Protein AF-A0A960HL55-F1 (afdb_monomer_lite)

Secondary structure (DSSP, 8-state):
--------S-SSSSSSSSSSSS----SPPPHHHHHHHHHHTT--HHHHHHHHHHHHHHS-HHHHHHHHHHGGG-PPPP-TT-TTSHHHHHHHHHHHHHHHHHHHHHHHHT---

Sequence (113 aa):
MGSRPRLAVALLAAALLAVGAGACSTETPTNQELTEALVASGLSEEVASCTADAVLDTLSDDEVRLLVERGAGGAPRDDPGDDDDSADRLRRALDECRALRVEEQAATTTTVP

Radius of gyration: 22.46 Å; chains: 1; bounding box: 49×58×67 Å

Foldseek 3Di:
DDDDDDDDPDPPPPPPPPPDPDDPDLFQDDLVVQLVVVVVVPDDSQLSSLLSCLDPVLDDRVLSSQCVVVDPVRQGDDDPVDCRHSNNSSVVSNVVSVVVVVVVVVVVVPPDD

Structure (mmCIF, N/CA/C/O backbone):
data_AF-A0A960HL55-F1
#
_entry.id   AF-A0A960HL55-F1
#
loop_
_atom_site.group_PDB
_atom_site.id
_atom_site.type_symbol
_atom_site.label_atom_id
_atom_site.label_alt_id
_atom_site.label_comp_id
_atom_site.label_asym_id
_atom_site.label_entity_id
_atom_site.label_seq_id
_atom_site.pdbx_PDB_ins_code
_atom_site.Cartn_x
_atom_site.Cartn_y
_atom_site.Cartn_z
_atom_site.occupancy
_atom_site.B_iso_or_equiv
_atom_site.auth_seq_id
_atom_site.auth_comp_id
_atom_site.auth_asym_id
_atom_site.auth_atom_id
_atom_site.pdbx_PDB_model_num
ATOM 1 N N . MET A 1 1 ? -15.102 46.254 46.863 1.00 39.22 1 MET A N 1
ATOM 2 C CA . MET A 1 1 ? -15.645 45.057 46.181 1.00 39.22 1 MET A CA 1
ATOM 3 C C . MET A 1 1 ? -16.102 45.497 44.799 1.00 39.22 1 MET A C 1
ATOM 5 O O . MET A 1 1 ? -16.935 46.384 44.744 1.00 39.22 1 MET A O 1
ATOM 9 N N . GLY A 1 2 ? -15.408 45.180 43.703 1.00 41.47 2 GLY A N 1
ATOM 10 C CA . GLY A 1 2 ? -15.360 43.862 43.039 1.00 41.47 2 GLY A CA 1
ATOM 11 C C . GLY A 1 2 ? -16.424 43.878 41.922 1.00 41.47 2 GLY A C 1
ATOM 12 O O . GLY A 1 2 ? -17.546 44.259 42.204 1.00 41.47 2 GLY A O 1
ATOM 13 N N . SER A 1 3 ? -16.203 43.597 40.639 1.00 42.72 3 SER A N 1
ATOM 14 C CA . SER A 1 3 ? -15.098 42.985 39.897 1.00 42.72 3 SER A CA 1
ATOM 15 C C . SER A 1 3 ? -15.318 43.320 38.404 1.00 42.72 3 SER A C 1
ATOM 17 O O . SER A 1 3 ? -16.455 43.316 37.940 1.00 42.72 3 SER A O 1
ATOM 19 N N . ARG A 1 4 ? -14.258 43.601 37.634 1.00 63.81 4 ARG A N 1
ATOM 20 C CA . ARG A 1 4 ? -14.248 43.456 36.153 1.00 63.81 4 ARG A CA 1
ATOM 21 C C . ARG A 1 4 ? -14.156 41.951 35.829 1.00 63.81 4 ARG A C 1
ATOM 23 O O . ARG A 1 4 ? -13.534 41.277 36.652 1.00 63.81 4 ARG A O 1
ATOM 30 N N . PRO A 1 5 ? -14.711 41.403 34.718 1.00 49.91 5 PRO A N 1
ATOM 31 C CA . PRO A 1 5 ? -14.225 41.662 33.335 1.00 49.91 5 PRO A CA 1
ATOM 32 C C . PRO A 1 5 ? -15.337 41.601 32.240 1.00 49.91 5 PRO A C 1
ATOM 34 O O . PRO A 1 5 ? -16.247 40.792 32.307 1.00 49.91 5 PRO A O 1
ATOM 37 N N . ARG A 1 6 ? -15.454 42.487 31.236 1.00 57.72 6 ARG A N 1
ATOM 38 C CA . ARG A 1 6 ? -14.616 42.668 30.025 1.00 57.72 6 ARG A CA 1
ATOM 39 C C . ARG A 1 6 ? -13.793 41.441 29.630 1.00 57.72 6 ARG A C 1
ATOM 41 O O . ARG A 1 6 ? -12.632 41.418 30.003 1.00 57.72 6 ARG A O 1
ATOM 48 N N . LEU A 1 7 ? -14.378 40.481 28.907 1.00 47.56 7 LEU A N 1
ATOM 49 C CA . LEU A 1 7 ? -13.721 39.517 27.992 1.00 47.56 7 LEU A CA 1
ATOM 50 C C . LEU A 1 7 ? -14.690 38.353 27.714 1.00 47.56 7 LEU A C 1
ATOM 52 O O . LEU A 1 7 ? -14.520 37.238 28.184 1.00 47.56 7 LEU A O 1
ATOM 56 N N . ALA A 1 8 ? -15.751 38.627 26.968 1.00 48.00 8 ALA A N 1
ATOM 57 C CA . ALA A 1 8 ? -16.503 37.605 26.251 1.00 48.00 8 ALA A CA 1
ATOM 58 C C . ALA A 1 8 ? -16.436 38.029 24.784 1.00 48.00 8 ALA A C 1
ATOM 60 O O . ALA A 1 8 ? -16.509 39.226 24.523 1.00 48.00 8 ALA A O 1
ATOM 61 N N . VAL A 1 9 ? -16.280 37.087 23.853 1.00 47.56 9 VAL A N 1
ATOM 62 C CA . VAL A 1 9 ? -15.946 37.305 22.426 1.00 47.56 9 VAL A CA 1
ATOM 63 C C . VAL A 1 9 ? -14.433 37.379 22.141 1.00 47.56 9 VAL A C 1
ATOM 65 O O . VAL A 1 9 ? -13.932 38.360 21.612 1.00 47.56 9 VAL A O 1
ATOM 68 N N . ALA A 1 10 ? -13.683 36.324 22.484 1.00 45.25 10 ALA A N 1
ATOM 69 C CA . ALA A 1 10 ? -12.372 36.048 21.866 1.00 45.25 10 ALA A CA 1
ATOM 70 C C . ALA A 1 10 ? -11.925 34.574 22.010 1.00 45.25 10 ALA A C 1
ATOM 72 O O . ALA A 1 10 ? -10.736 34.299 22.095 1.00 45.25 10 ALA A O 1
ATOM 73 N N . LEU A 1 11 ? -12.856 33.613 22.085 1.00 44.94 11 LEU A N 1
ATOM 74 C CA . LEU A 1 11 ? -12.522 32.189 22.284 1.00 44.94 11 LEU A CA 1
ATOM 75 C C . LEU A 1 11 ? -13.084 31.246 21.207 1.00 44.94 11 LEU A C 1
ATOM 77 O O . LEU A 1 11 ? -12.983 30.037 21.356 1.00 44.94 11 LEU A O 1
ATOM 81 N N . LEU A 1 12 ? -13.624 31.772 20.100 1.00 43.34 12 LEU A N 1
ATOM 82 C CA . LEU A 1 12 ? -14.166 30.943 19.009 1.00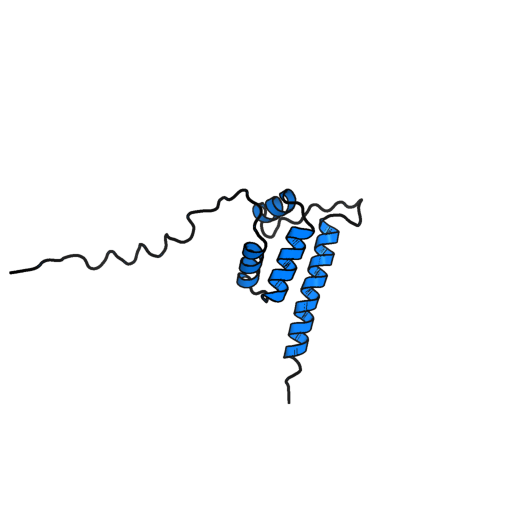 43.34 12 LEU A CA 1
ATOM 83 C C . LEU A 1 12 ? -13.262 30.825 17.768 1.00 43.34 12 LEU A C 1
ATOM 85 O O . LEU A 1 12 ? -13.687 30.261 16.768 1.00 43.34 12 LEU A O 1
ATOM 89 N N . ALA A 1 13 ? -12.026 31.334 17.815 1.00 45.06 13 ALA A N 1
ATOM 90 C CA . ALA A 1 13 ? -11.112 31.329 16.663 1.00 45.06 13 ALA A CA 1
ATOM 91 C C . ALA A 1 13 ? -9.857 30.451 16.846 1.00 45.06 13 ALA A C 1
ATOM 93 O O . ALA A 1 13 ? -9.048 30.356 15.931 1.00 45.06 13 ALA A O 1
ATOM 94 N N . ALA A 1 14 ? -9.686 29.793 17.999 1.00 43.78 14 ALA A N 1
ATOM 95 C CA . ALA A 1 14 ? -8.488 28.995 18.291 1.00 43.78 14 ALA A CA 1
ATOM 96 C C . ALA A 1 14 ? -8.662 27.477 18.079 1.00 43.78 14 ALA A C 1
ATOM 98 O O . ALA A 1 14 ? -7.685 26.744 18.157 1.00 43.78 14 ALA A O 1
ATOM 99 N N . ALA A 1 15 ? -9.875 26.990 17.789 1.00 46.56 15 ALA A N 1
ATOM 100 C CA . ALA A 1 15 ? -10.134 25.550 17.655 1.00 46.56 15 ALA A CA 1
ATOM 101 C C . ALA A 1 15 ? -9.966 24.998 16.224 1.00 46.56 15 ALA A C 1
ATOM 103 O O . ALA A 1 15 ? -9.961 23.787 16.042 1.00 46.56 15 ALA A O 1
ATOM 104 N N . LEU A 1 16 ? -9.802 25.856 15.210 1.00 46.81 16 LEU A N 1
ATOM 105 C CA . LEU A 1 16 ? -9.675 25.443 13.800 1.00 46.81 16 LEU A CA 1
ATOM 106 C C . LEU A 1 16 ? -8.232 25.470 13.264 1.00 46.81 16 LEU A C 1
ATOM 108 O O . LEU A 1 16 ? -8.015 25.219 12.086 1.00 46.81 16 LEU A O 1
ATOM 112 N N . LEU A 1 17 ? -7.241 25.755 14.114 1.00 46.44 17 LEU A N 1
ATOM 113 C CA . LEU A 1 17 ? -5.822 25.846 13.727 1.00 46.44 17 LEU A CA 1
ATOM 114 C C . LEU A 1 17 ? -4.951 24.714 14.301 1.00 46.44 17 LEU A C 1
ATOM 116 O O . LEU A 1 17 ? -3.733 24.755 14.167 1.00 46.44 17 LEU A O 1
ATOM 120 N N . ALA A 1 18 ? -5.561 23.701 14.922 1.00 46.50 18 ALA A N 1
ATOM 121 C CA . ALA A 1 18 ? -4.859 22.558 15.515 1.00 46.50 18 ALA A CA 1
ATOM 122 C C . ALA A 1 18 ? -4.995 21.254 14.702 1.00 46.50 18 ALA A C 1
ATOM 124 O O . ALA A 1 18 ? -4.738 20.178 15.231 1.00 46.50 18 ALA A O 1
ATOM 125 N N . VAL A 1 19 ? -5.386 21.331 13.426 1.00 54.31 19 VAL A N 1
ATOM 126 C CA . VAL A 1 19 ? -5.289 20.208 12.480 1.00 54.31 19 VAL A CA 1
ATOM 127 C C . VAL A 1 19 ? -4.335 20.644 11.374 1.00 54.31 19 VAL A C 1
ATOM 129 O O . VAL A 1 19 ? -4.685 21.495 10.563 1.00 54.31 19 VAL A O 1
ATOM 132 N N . GLY A 1 20 ? -3.108 20.120 11.378 1.00 49.91 20 GLY A N 1
ATOM 133 C CA . GLY A 1 20 ? -2.168 20.289 10.262 1.00 49.91 20 GLY A CA 1
ATOM 134 C C . GLY A 1 20 ? -0.777 20.831 10.598 1.00 49.91 20 GLY A C 1
ATOM 135 O O . GLY A 1 20 ? -0.019 21.133 9.682 1.00 49.91 20 GLY A O 1
ATOM 136 N N . ALA A 1 21 ? -0.402 20.953 11.874 1.00 51.16 21 ALA A N 1
ATOM 137 C CA . ALA A 1 21 ? 0.996 21.172 12.240 1.00 51.16 21 ALA A CA 1
ATOM 138 C C . ALA A 1 21 ? 1.683 19.822 12.491 1.00 51.16 21 ALA A C 1
ATOM 140 O O . ALA A 1 21 ? 1.671 19.323 13.611 1.00 51.16 21 ALA A O 1
ATOM 141 N N . GLY A 1 22 ? 2.292 19.265 11.441 1.00 48.09 22 GLY A N 1
ATOM 142 C CA . GLY A 1 22 ? 3.317 18.226 11.566 1.00 48.09 22 GLY A CA 1
ATOM 143 C C . GL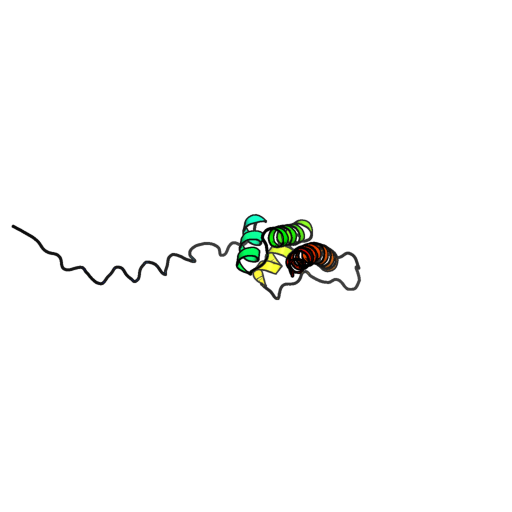Y A 1 22 ? 3.055 16.973 10.742 1.00 48.09 22 GLY A C 1
ATOM 144 O O . GLY A 1 22 ? 2.504 16.023 11.273 1.00 48.09 22 GLY A O 1
ATOM 145 N N . ALA A 1 23 ? 3.468 16.998 9.471 1.00 46.00 23 ALA A N 1
ATOM 146 C CA . ALA A 1 23 ? 4.102 15.883 8.754 1.00 46.00 23 ALA A CA 1
ATOM 147 C C . ALA A 1 23 ? 4.211 16.235 7.258 1.00 46.00 23 ALA A C 1
ATOM 149 O O . ALA A 1 23 ? 3.480 15.718 6.422 1.00 46.00 23 ALA A O 1
ATOM 150 N N . CYS A 1 24 ? 5.173 17.086 6.889 1.00 50.00 24 CYS A N 1
ATOM 151 C CA . CYS A 1 24 ? 5.791 16.968 5.559 1.00 50.00 24 CYS A CA 1
ATOM 152 C C . CYS A 1 24 ? 6.774 15.780 5.585 1.00 50.00 24 CYS A C 1
ATOM 154 O O . CYS A 1 24 ? 7.946 15.946 5.247 1.00 50.00 24 CYS A O 1
ATOM 156 N N . SER A 1 25 ? 6.349 14.636 6.129 1.00 50.75 25 SER A N 1
ATOM 157 C CA . SER A 1 25 ? 7.248 13.540 6.462 1.00 50.75 25 SER A CA 1
ATOM 158 C C . SER A 1 25 ? 7.598 12.789 5.189 1.00 50.75 25 SER A C 1
ATOM 160 O O . SER A 1 25 ? 6.768 12.131 4.577 1.00 50.75 25 SER A O 1
ATOM 162 N N . THR A 1 26 ? 8.865 12.906 4.815 1.00 56.03 26 THR A N 1
ATOM 163 C CA . THR A 1 26 ? 9.611 12.099 3.841 1.00 56.03 26 THR A CA 1
ATOM 164 C C . THR A 1 26 ? 9.728 10.617 4.232 1.00 56.03 26 THR A C 1
ATOM 166 O O . THR A 1 26 ? 10.604 9.922 3.724 1.00 56.03 26 THR A O 1
ATOM 169 N N . GLU A 1 27 ? 8.903 10.140 5.162 1.00 70.12 27 GLU A N 1
ATOM 170 C CA . GLU A 1 27 ? 8.934 8.779 5.691 1.00 70.12 27 GLU A CA 1
ATOM 171 C C . GLU A 1 27 ? 7.777 7.974 5.105 1.00 70.12 27 GLU A C 1
ATOM 173 O O . GLU A 1 27 ? 6.657 8.473 4.973 1.00 70.12 27 GLU A O 1
ATOM 178 N N . THR A 1 28 ? 8.077 6.733 4.724 1.00 77.75 28 THR A N 1
ATOM 179 C CA . THR A 1 28 ? 7.086 5.760 4.269 1.00 77.75 28 THR A CA 1
ATOM 180 C C . THR A 1 28 ? 6.016 5.589 5.353 1.00 77.75 28 THR A C 1
ATOM 182 O O . THR A 1 28 ? 6.379 5.340 6.506 1.00 77.75 28 THR A O 1
ATOM 185 N N . PRO A 1 29 ? 4.718 5.729 5.029 1.00 83.00 29 PRO A N 1
ATOM 186 C CA . PRO A 1 29 ? 3.651 5.564 6.006 1.00 83.00 29 PRO A CA 1
ATOM 187 C C . PRO A 1 29 ? 3.627 4.135 6.545 1.00 83.00 29 PRO A C 1
ATOM 189 O O . PRO A 1 29 ? 3.877 3.167 5.824 1.00 83.00 29 PRO A O 1
ATOM 192 N N . THR A 1 30 ? 3.292 4.001 7.820 1.00 89.44 30 THR A N 1
ATOM 193 C CA . THR A 1 30 ? 3.086 2.703 8.458 1.00 89.44 30 THR A CA 1
ATOM 194 C C . THR A 1 30 ? 1.783 2.057 7.987 1.00 89.44 30 THR A C 1
ATOM 196 O O . THR A 1 30 ? 0.858 2.719 7.508 1.00 89.44 30 THR A O 1
ATOM 199 N N . ASN A 1 31 ? 1.678 0.741 8.177 1.00 90.25 31 ASN A N 1
ATOM 200 C CA . ASN A 1 31 ? 0.467 -0.014 7.855 1.00 90.25 31 ASN A CA 1
ATOM 201 C C . ASN A 1 31 ? -0.781 0.548 8.558 1.00 90.25 31 ASN A C 1
ATOM 203 O O . ASN A 1 31 ? -1.844 0.667 7.950 1.00 90.25 31 ASN A O 1
ATOM 207 N N . GLN A 1 32 ? -0.631 0.957 9.820 1.00 91.25 32 GLN A N 1
ATOM 208 C CA . GLN A 1 32 ? -1.717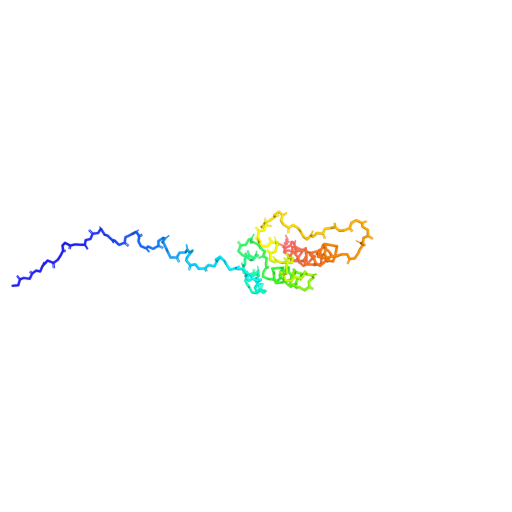 1.533 10.605 1.00 91.25 32 GLN A CA 1
ATOM 209 C C . GLN A 1 32 ? -2.203 2.861 10.012 1.00 91.25 32 GLN A C 1
ATOM 211 O O . GLN A 1 32 ? -3.405 3.046 9.839 1.00 91.25 32 GLN A O 1
ATOM 216 N N . GLU A 1 33 ? -1.288 3.752 9.627 1.00 89.94 33 GLU A N 1
ATOM 217 C CA . GLU A 1 33 ? -1.635 5.044 9.019 1.00 89.94 33 GLU A CA 1
ATOM 218 C C . GLU A 1 33 ? -2.352 4.872 7.673 1.00 89.94 33 GLU A C 1
ATOM 220 O O . GLU A 1 33 ? -3.335 5.565 7.395 1.00 89.94 33 GLU A O 1
ATOM 225 N N . LEU A 1 34 ? -1.901 3.920 6.848 1.00 88.75 34 LEU A N 1
ATOM 226 C CA . LEU A 1 34 ? -2.572 3.584 5.590 1.00 88.75 34 LEU A CA 1
ATOM 227 C C . LEU A 1 34 ? -3.962 2.994 5.836 1.00 88.75 34 LEU A C 1
ATOM 229 O O . LEU A 1 34 ? -4.927 3.420 5.200 1.00 88.75 34 LEU A O 1
ATOM 233 N N . THR A 1 35 ? -4.085 2.062 6.782 1.00 92.94 35 THR A N 1
ATOM 234 C CA . THR A 1 35 ? -5.365 1.439 7.142 1.00 92.94 35 THR A CA 1
ATOM 235 C C . THR A 1 35 ? -6.369 2.487 7.613 1.00 92.94 35 THR A C 1
ATOM 237 O O . THR A 1 35 ? -7.490 2.537 7.110 1.00 92.94 35 THR A O 1
ATOM 240 N N . GLU A 1 36 ? -5.968 3.389 8.510 1.00 91.62 36 GLU A N 1
ATOM 241 C CA . GLU A 1 36 ? -6.827 4.471 8.999 1.00 91.62 36 GLU A CA 1
ATOM 242 C C . GLU A 1 36 ? -7.271 5.415 7.872 1.00 91.62 36 GLU A C 1
ATOM 244 O O . GLU A 1 36 ? -8.450 5.769 7.792 1.00 91.62 36 GLU A O 1
ATOM 249 N N . ALA A 1 37 ? -6.368 5.781 6.956 1.00 89.88 37 ALA A N 1
ATOM 250 C CA . ALA A 1 37 ? -6.701 6.618 5.803 1.00 89.88 37 ALA A CA 1
ATOM 251 C C . ALA A 1 37 ? -7.690 5.931 4.841 1.00 89.88 37 ALA A C 1
ATOM 253 O O . ALA A 1 37 ? -8.599 6.570 4.297 1.00 89.88 37 ALA A O 1
ATOM 254 N N . LEU A 1 38 ? -7.547 4.620 4.647 1.00 90.12 38 LEU A N 1
ATOM 255 C CA . LEU A 1 38 ? -8.422 3.802 3.807 1.00 90.12 38 LEU A CA 1
ATOM 256 C C . LEU A 1 38 ? -9.807 3.610 4.445 1.00 90.12 38 LEU A C 1
ATOM 258 O O . LEU A 1 38 ? -10.822 3.754 3.756 1.00 90.12 38 LEU A O 1
ATOM 262 N N . VAL A 1 39 ? -9.871 3.388 5.761 1.00 93.38 39 VAL A N 1
ATOM 263 C CA . VAL A 1 39 ? -11.132 3.366 6.523 1.00 93.38 39 VAL A CA 1
ATOM 264 C C . VAL A 1 39 ? -11.818 4.729 6.469 1.00 93.38 39 VAL A C 1
ATOM 266 O O . VAL A 1 39 ? -13.012 4.808 6.179 1.00 93.38 39 VAL A O 1
ATOM 269 N N . ALA A 1 40 ? -11.070 5.821 6.654 1.00 91.69 40 ALA A N 1
ATOM 270 C CA . ALA A 1 40 ? -11.592 7.181 6.517 1.00 91.69 40 ALA A CA 1
ATOM 271 C C . ALA A 1 40 ? -12.133 7.468 5.102 1.00 91.69 40 ALA A C 1
ATOM 273 O O . ALA A 1 40 ? -13.040 8.285 4.938 1.00 91.69 40 ALA A O 1
ATOM 274 N N . SER A 1 41 ? -11.625 6.758 4.091 1.00 86.75 41 SER A N 1
ATOM 275 C CA . SER A 1 41 ? -12.097 6.812 2.702 1.00 86.75 41 SER A CA 1
ATOM 276 C C . SER A 1 41 ? -13.326 5.926 2.429 1.00 86.75 41 SER A C 1
ATOM 278 O O . SER A 1 41 ? -13.853 5.936 1.316 1.00 86.75 41 SER A O 1
ATOM 280 N N . GLY A 1 42 ? -13.817 5.185 3.429 1.00 89.81 42 GLY A N 1
ATOM 281 C CA . GLY A 1 42 ? -15.037 4.374 3.352 1.00 89.81 42 GLY A CA 1
ATOM 282 C C . GLY A 1 42 ? -14.819 2.886 3.054 1.00 89.81 42 GLY A C 1
ATOM 283 O O . GLY A 1 42 ? -15.775 2.186 2.692 1.00 89.81 42 GLY A O 1
ATOM 284 N N . LEU A 1 43 ? -13.589 2.381 3.181 1.00 88.69 43 LEU A N 1
ATOM 285 C CA . LEU A 1 43 ? -13.333 0.939 3.180 1.00 88.69 43 LEU A CA 1
ATOM 286 C C . LEU A 1 43 ? -13.658 0.328 4.552 1.00 88.69 43 LEU A C 1
ATOM 288 O O . LEU A 1 43 ? -13.578 0.998 5.579 1.00 88.69 43 LEU A O 1
ATOM 292 N N . SER A 1 44 ? -14.068 -0.943 4.557 1.00 91.62 44 SER A N 1
ATOM 293 C CA . SER A 1 44 ? -14.168 -1.736 5.788 1.00 91.62 44 SER A CA 1
ATOM 294 C C . SER A 1 44 ? -12.767 -1.936 6.364 1.00 91.62 44 SER A C 1
ATOM 296 O O . SER A 1 44 ? -11.800 -1.976 5.607 1.00 91.62 44 SER A O 1
ATOM 298 N N . GLU A 1 45 ? -12.648 -2.057 7.688 1.00 91.44 45 GLU A N 1
ATOM 299 C CA . GLU A 1 45 ? -11.355 -2.212 8.375 1.00 91.44 45 GLU A CA 1
ATOM 300 C C . GLU A 1 45 ? -10.563 -3.418 7.849 1.00 91.44 45 GLU A C 1
ATOM 302 O O . GLU A 1 45 ? -9.370 -3.307 7.586 1.00 91.44 45 GLU A O 1
ATOM 307 N N . GLU A 1 46 ? -11.250 -4.527 7.574 1.00 91.38 46 GLU A N 1
ATOM 308 C CA . GLU A 1 46 ? -10.660 -5.743 7.007 1.00 91.38 46 GLU A CA 1
ATOM 309 C C . GLU A 1 46 ? -10.054 -5.507 5.614 1.00 91.38 46 GLU A C 1
ATOM 311 O O . GLU A 1 46 ? -8.912 -5.873 5.335 1.00 91.38 46 GLU A O 1
ATOM 316 N N . VAL A 1 47 ? -10.782 -4.806 4.746 1.00 92.06 47 VAL A N 1
ATOM 317 C CA . VAL A 1 47 ? -10.332 -4.513 3.379 1.00 92.06 47 VAL A CA 1
ATOM 318 C C . VAL A 1 47 ? -9.261 -3.427 3.378 1.00 92.06 47 VAL A C 1
ATOM 320 O O . VAL A 1 47 ? -8.333 -3.479 2.572 1.00 92.06 47 VAL A O 1
ATOM 323 N N . ALA A 1 48 ? -9.371 -2.453 4.279 1.00 92.44 48 ALA A N 1
ATOM 324 C CA . ALA A 1 48 ? -8.382 -1.405 4.472 1.00 92.44 48 ALA A CA 1
ATOM 325 C C . ALA A 1 48 ? -7.040 -1.980 4.941 1.00 92.44 48 ALA A C 1
ATOM 327 O O . ALA A 1 48 ? -6.022 -1.651 4.338 1.00 92.44 48 ALA A O 1
ATOM 328 N N . SER A 1 49 ? -7.050 -2.882 5.929 1.00 93.88 49 SER A N 1
ATOM 329 C CA . SER A 1 49 ? -5.847 -3.579 6.402 1.00 93.88 49 SER A CA 1
ATOM 330 C C . SER A 1 49 ? -5.220 -4.408 5.287 1.00 93.88 49 SER A C 1
ATOM 332 O O . SER A 1 49 ? -4.046 -4.225 4.991 1.00 93.88 49 SER A O 1
ATOM 334 N N . CYS A 1 50 ? -6.015 -5.230 4.587 1.00 94.56 50 CYS A N 1
ATOM 335 C CA . CYS A 1 50 ? -5.518 -6.021 3.457 1.00 94.56 50 CYS A CA 1
ATOM 336 C C . CYS A 1 50 ? -4.871 -5.135 2.381 1.00 94.56 50 CYS A C 1
ATOM 338 O O . CYS A 1 50 ? -3.793 -5.430 1.875 1.00 94.56 50 CYS A O 1
ATOM 340 N N . THR A 1 51 ? -5.513 -4.012 2.047 1.00 92.62 51 THR A N 1
ATOM 341 C CA . THR A 1 51 ? -5.000 -3.063 1.048 1.00 92.62 51 THR A CA 1
ATOM 342 C C . THR A 1 51 ? -3.697 -2.407 1.522 1.00 92.62 51 THR A C 1
ATOM 344 O O . THR A 1 51 ? -2.783 -2.233 0.719 1.00 92.62 51 THR A O 1
ATOM 347 N N . ALA A 1 52 ? -3.593 -2.044 2.803 1.00 92.75 52 ALA A N 1
ATOM 348 C CA . ALA A 1 52 ? -2.378 -1.473 3.379 1.00 92.75 52 ALA A CA 1
ATOM 349 C C . ALA A 1 52 ? -1.217 -2.483 3.390 1.00 92.75 52 ALA A C 1
ATOM 351 O O . ALA A 1 52 ? -0.103 -2.121 3.009 1.00 92.75 52 ALA A O 1
ATOM 352 N N . ASP A 1 53 ? -1.485 -3.742 3.747 1.00 93.38 53 ASP A N 1
ATOM 353 C CA . ASP A 1 53 ? -0.511 -4.840 3.691 1.00 93.38 53 ASP A CA 1
ATOM 354 C C . ASP A 1 53 ? -0.037 -5.069 2.251 1.00 93.38 53 ASP A C 1
ATOM 356 O O . ASP A 1 53 ? 1.158 -5.031 1.976 1.00 93.38 53 ASP A O 1
ATOM 360 N N . ALA A 1 54 ? -0.968 -5.180 1.297 1.00 92.75 54 ALA A N 1
ATOM 361 C CA . ALA A 1 54 ? -0.657 -5.368 -0.119 1.00 92.75 54 ALA A CA 1
ATOM 362 C C . ALA A 1 54 ? 0.276 -4.280 -0.676 1.00 92.75 54 ALA A C 1
ATOM 364 O O . ALA A 1 54 ? 1.185 -4.582 -1.453 1.00 92.75 54 ALA A O 1
ATOM 365 N N . VAL A 1 55 ? 0.067 -3.020 -0.283 1.00 91.06 55 VAL A N 1
ATOM 366 C CA . VAL A 1 55 ? 0.917 -1.894 -0.695 1.00 91.06 55 VAL A CA 1
ATOM 367 C C . VAL A 1 55 ? 2.319 -2.016 -0.103 1.00 91.06 55 VAL A C 1
ATOM 369 O O . VAL A 1 55 ? 3.290 -1.892 -0.846 1.00 91.06 55 VAL A O 1
ATOM 372 N N . LEU A 1 56 ? 2.436 -2.260 1.202 1.00 91.25 56 LEU A N 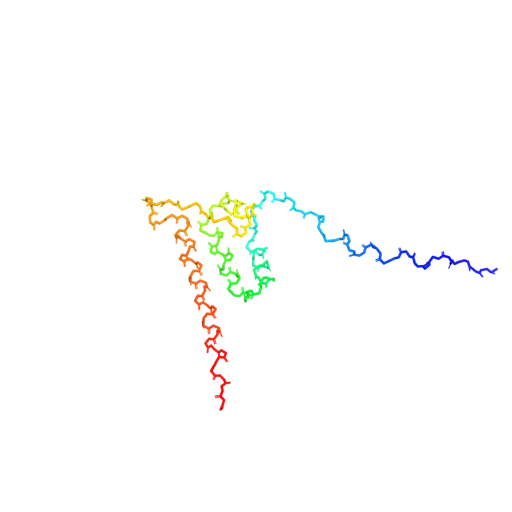1
ATOM 373 C CA . LEU A 1 56 ? 3.726 -2.263 1.899 1.00 91.25 56 LEU A CA 1
ATOM 374 C C . LEU A 1 56 ? 4.556 -3.528 1.645 1.00 91.25 56 LEU A C 1
ATOM 376 O O . LEU A 1 56 ? 5.780 -3.450 1.650 1.00 91.25 56 LEU A O 1
ATOM 380 N N . ASP A 1 57 ? 3.916 -4.667 1.382 1.00 92.19 57 ASP A N 1
ATOM 381 C CA . ASP A 1 57 ? 4.608 -5.931 1.101 1.00 92.19 57 ASP A CA 1
ATOM 382 C C . ASP A 1 57 ? 5.077 -6.035 -0.357 1.00 92.19 57 ASP A C 1
ATOM 384 O O . ASP A 1 57 ? 6.050 -6.730 -0.661 1.00 92.19 57 ASP A O 1
ATOM 388 N N . THR A 1 58 ? 4.383 -5.361 -1.279 1.00 90.25 58 THR A N 1
ATOM 389 C CA . THR A 1 58 ? 4.655 -5.490 -2.719 1.00 90.25 58 THR A CA 1
ATOM 390 C C . THR A 1 58 ? 5.594 -4.417 -3.256 1.00 90.25 58 THR A C 1
ATOM 392 O O . THR A 1 58 ? 6.350 -4.670 -4.205 1.00 90.25 58 THR A O 1
ATOM 395 N N . LEU A 1 59 ? 5.509 -3.213 -2.692 1.00 89.44 59 LEU A N 1
ATOM 396 C CA . LEU A 1 59 ? 6.260 -2.050 -3.136 1.00 89.44 59 LEU A CA 1
ATOM 397 C C . LEU A 1 59 ? 7.483 -1.831 -2.255 1.00 89.44 59 LEU A C 1
ATOM 399 O O . LEU A 1 59 ? 7.452 -2.037 -1.046 1.00 89.44 59 LEU A O 1
ATOM 403 N N . SER A 1 60 ? 8.561 -1.345 -2.859 1.00 88.56 60 SER A N 1
ATOM 404 C CA . SER A 1 60 ? 9.686 -0.813 -2.093 1.00 88.56 60 SER A CA 1
ATOM 405 C C . SER A 1 60 ? 9.310 0.494 -1.385 1.00 88.56 60 SER A C 1
ATOM 407 O O . SER A 1 60 ? 8.435 1.229 -1.842 1.00 88.56 60 SER A O 1
ATOM 409 N N . ASP A 1 61 ? 10.032 0.845 -0.318 1.00 86.88 61 ASP A N 1
ATOM 410 C CA . ASP A 1 61 ? 9.841 2.111 0.406 1.00 86.88 61 ASP A CA 1
ATOM 411 C C . ASP A 1 61 ? 9.855 3.339 -0.519 1.00 86.88 61 ASP A C 1
ATOM 413 O O . ASP A 1 61 ? 9.062 4.265 -0.353 1.00 86.88 61 ASP A O 1
ATOM 417 N N . ASP A 1 62 ? 10.723 3.339 -1.535 1.00 85.50 62 ASP A N 1
ATOM 418 C CA . ASP A 1 62 ? 10.781 4.410 -2.529 1.00 85.50 62 ASP A CA 1
ATOM 419 C C . ASP A 1 62 ? 9.527 4.466 -3.404 1.00 85.50 62 ASP A C 1
ATOM 421 O O . ASP A 1 62 ? 9.049 5.552 -3.728 1.00 85.50 62 ASP A O 1
ATOM 425 N N . GLU A 1 63 ? 8.968 3.320 -3.783 1.00 86.94 63 GLU A N 1
ATOM 426 C CA . GLU A 1 63 ? 7.723 3.257 -4.547 1.00 86.94 63 GLU A CA 1
ATOM 427 C C . GLU A 1 63 ? 6.522 3.684 -3.706 1.00 86.94 63 GLU A C 1
ATOM 429 O O . GLU A 1 63 ? 5.685 4.439 -4.202 1.00 86.94 63 GLU A O 1
ATOM 434 N N . VAL A 1 64 ? 6.461 3.287 -2.432 1.00 87.56 64 VAL A N 1
ATOM 435 C CA . VAL A 1 64 ? 5.419 3.746 -1.503 1.00 87.56 64 VAL A CA 1
ATOM 436 C C . VAL A 1 64 ? 5.538 5.253 -1.278 1.00 87.56 64 VAL A C 1
ATOM 438 O O . VAL A 1 64 ? 4.544 5.972 -1.369 1.00 87.56 64 VAL A O 1
ATOM 441 N N . ARG A 1 65 ? 6.750 5.774 -1.065 1.00 84.44 65 ARG A N 1
ATOM 442 C CA . ARG A 1 65 ? 6.987 7.219 -0.954 1.00 84.44 65 ARG A CA 1
ATOM 443 C C . ARG A 1 65 ? 6.531 7.949 -2.213 1.00 84.44 65 ARG A C 1
ATOM 445 O O . ARG A 1 65 ? 5.835 8.955 -2.122 1.00 84.44 65 ARG A O 1
ATOM 452 N N . LEU A 1 66 ? 6.876 7.436 -3.391 1.00 82.38 66 LEU A N 1
ATOM 453 C CA . LEU A 1 66 ? 6.453 8.010 -4.666 1.00 82.38 66 LEU A CA 1
ATOM 454 C C . LEU A 1 66 ? 4.931 7.952 -4.871 1.00 82.38 66 LEU A C 1
ATOM 456 O O . LEU A 1 66 ? 4.372 8.886 -5.450 1.00 82.38 66 LEU A O 1
ATOM 460 N N . LEU A 1 67 ? 4.266 6.893 -4.408 1.00 83.25 67 LEU A N 1
ATOM 461 C CA . LEU A 1 67 ? 2.807 6.758 -4.404 1.00 83.25 67 LEU A CA 1
ATOM 462 C C . LEU A 1 67 ? 2.170 7.824 -3.501 1.00 83.25 67 LEU A C 1
ATOM 464 O O . LEU A 1 67 ? 1.243 8.511 -3.924 1.00 83.25 67 LEU A O 1
ATOM 468 N N . VAL A 1 68 ? 2.710 8.033 -2.298 1.00 81.38 68 VAL A N 1
ATOM 469 C CA . VAL A 1 68 ? 2.244 9.065 -1.356 1.00 81.38 68 VAL A CA 1
ATOM 470 C C . VAL A 1 68 ? 2.488 10.475 -1.904 1.00 81.38 68 VAL A C 1
ATOM 472 O O . VAL A 1 68 ? 1.580 11.303 -1.892 1.00 81.38 68 VAL A O 1
ATOM 475 N N . GLU A 1 69 ? 3.676 10.746 -2.450 1.00 80.62 69 GLU A N 1
ATOM 476 C CA . GLU A 1 69 ? 4.046 12.047 -3.027 1.00 80.62 69 GLU A CA 1
ATOM 477 C C . GLU A 1 69 ? 3.184 12.420 -4.240 1.00 80.62 69 GLU A C 1
ATOM 479 O O . GLU A 1 69 ? 2.844 13.588 -4.439 1.00 80.62 69 GLU A O 1
ATOM 484 N N . ARG A 1 70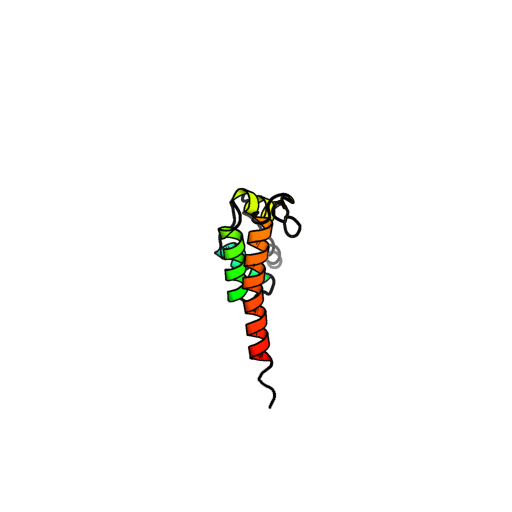 ? 2.827 11.437 -5.073 1.00 79.12 70 ARG A N 1
ATOM 485 C CA . ARG A 1 70 ? 1.991 11.644 -6.266 1.00 79.12 70 ARG A CA 1
ATOM 486 C C . ARG A 1 70 ? 0.494 11.509 -5.979 1.00 79.12 70 ARG A C 1
ATOM 488 O O . ARG A 1 70 ? -0.321 11.852 -6.840 1.00 79.12 70 ARG A O 1
ATOM 495 N N . GLY A 1 71 ? 0.128 11.036 -4.790 1.00 72.50 71 GLY A N 1
ATOM 496 C CA . GLY A 1 71 ? -1.246 10.785 -4.377 1.00 72.50 71 GLY A CA 1
ATOM 497 C C . GLY A 1 71 ? -1.961 9.776 -5.279 1.00 72.50 71 GLY A C 1
ATOM 498 O O . GLY A 1 71 ? -1.351 8.894 -5.878 1.00 72.50 71 GLY A O 1
ATOM 499 N N . ALA A 1 72 ? -3.277 9.938 -5.433 1.00 60.69 72 ALA A N 1
ATOM 500 C CA . ALA A 1 72 ? -4.147 9.006 -6.164 1.00 60.69 72 ALA A CA 1
ATOM 501 C C . ALA A 1 72 ? -3.794 8.781 -7.657 1.00 60.69 72 ALA A C 1
ATOM 503 O O . ALA A 1 72 ? -4.393 7.920 -8.296 1.00 60.69 72 ALA A O 1
ATOM 504 N N . GLY A 1 73 ? -2.851 9.542 -8.230 1.00 65.62 73 GLY A N 1
ATOM 505 C CA . GLY A 1 73 ? -2.335 9.343 -9.592 1.00 65.62 73 GLY A CA 1
ATOM 506 C C . GLY A 1 73 ? -0.984 8.619 -9.670 1.00 65.62 73 GLY A C 1
ATOM 507 O O . GLY A 1 73 ? -0.476 8.396 -10.767 1.00 65.62 73 GLY A O 1
ATOM 508 N N . GLY A 1 74 ? -0.373 8.287 -8.533 1.00 67.88 74 GLY A N 1
ATOM 509 C CA . GLY A 1 74 ? 0.980 7.752 -8.433 1.00 67.88 74 GLY A CA 1
ATOM 510 C C . GLY A 1 74 ? 1.081 6.238 -8.506 1.00 67.88 74 GLY A C 1
ATOM 511 O O . GLY A 1 74 ? 1.590 5.655 -7.564 1.00 67.88 74 GLY A O 1
ATOM 512 N N . ALA A 1 75 ? 0.628 5.584 -9.574 1.00 76.12 75 ALA A N 1
ATOM 513 C CA . ALA A 1 75 ? 0.817 4.133 -9.685 1.00 76.12 75 ALA A CA 1
ATOM 514 C C . ALA A 1 75 ? 2.318 3.745 -9.661 1.00 76.12 75 ALA A C 1
ATOM 516 O O . ALA A 1 75 ? 3.154 4.534 -10.132 1.00 76.12 75 ALA A O 1
ATOM 517 N N . PRO A 1 76 ? 2.667 2.544 -9.154 1.00 80.38 76 PRO A N 1
ATOM 518 C CA . PRO A 1 76 ? 3.994 1.969 -9.348 1.00 80.38 76 PRO A CA 1
ATOM 519 C C . PRO A 1 76 ? 4.363 1.949 -10.830 1.00 80.38 76 PRO A C 1
ATOM 521 O O . PRO A 1 76 ? 3.495 1.969 -11.711 1.00 80.38 76 PRO A O 1
ATOM 524 N N . ARG A 1 77 ? 5.664 1.953 -11.111 1.00 82.81 77 ARG A N 1
ATOM 525 C CA . ARG A 1 77 ? 6.136 1.916 -12.491 1.00 82.81 77 ARG A CA 1
ATOM 526 C C . ARG A 1 77 ? 5.797 0.556 -13.097 1.00 82.81 77 ARG A C 1
ATOM 528 O O . ARG A 1 77 ? 6.198 -0.452 -12.545 1.00 82.81 77 ARG A O 1
ATOM 535 N N . ASP A 1 78 ? 5.132 0.604 -14.242 1.00 83.88 78 ASP A N 1
ATOM 536 C CA . ASP A 1 78 ? 4.785 -0.547 -15.071 1.00 83.88 78 ASP A CA 1
ATOM 537 C C . ASP A 1 78 ? 5.906 -0.790 -16.102 1.00 83.88 78 ASP A C 1
ATOM 539 O O . ASP A 1 78 ? 6.246 0.128 -16.867 1.00 83.88 78 ASP A O 1
ATOM 543 N N . ASP A 1 79 ? 6.520 -1.971 -16.106 1.00 83.81 79 ASP A N 1
ATOM 544 C CA . ASP A 1 79 ? 7.497 -2.413 -17.103 1.00 83.81 79 ASP A CA 1
ATOM 545 C C . ASP A 1 79 ? 6.838 -3.376 -18.109 1.00 83.81 79 ASP A C 1
ATOM 547 O O . ASP A 1 79 ? 6.598 -4.535 -17.796 1.00 83.81 79 ASP A O 1
ATOM 551 N N . PRO A 1 80 ? 6.589 -2.961 -19.366 1.00 80.56 80 PRO A N 1
ATOM 552 C CA . PRO A 1 80 ? 5.911 -3.808 -20.350 1.00 80.56 80 PRO A CA 1
ATOM 553 C C . PRO A 1 80 ? 6.734 -5.029 -20.807 1.00 80.56 80 PRO A C 1
ATOM 555 O O . PRO A 1 80 ? 6.248 -5.811 -21.627 1.00 80.56 80 PRO A O 1
ATOM 558 N N . GLY A 1 81 ? 7.994 -5.153 -20.377 1.00 90.50 81 GLY A N 1
ATOM 559 C CA . GLY A 1 81 ? 8.856 -6.303 -20.647 1.00 90.50 81 GLY A CA 1
ATOM 560 C C . GLY A 1 81 ? 8.903 -7.346 -19.526 1.00 90.50 81 GLY A C 1
ATOM 561 O O . GLY A 1 81 ? 9.554 -8.372 -19.729 1.00 90.50 81 GLY A O 1
ATOM 562 N N . ASP A 1 82 ? 8.255 -7.090 -18.389 1.00 87.75 82 ASP A N 1
ATOM 563 C CA . ASP A 1 82 ? 8.256 -7.941 -17.196 1.00 87.75 82 ASP A CA 1
ATOM 564 C C . ASP A 1 82 ? 6.812 -8.140 -16.714 1.00 87.75 82 ASP A C 1
ATOM 566 O O . ASP A 1 82 ? 6.135 -7.182 -16.367 1.00 87.75 82 ASP A O 1
ATOM 570 N N . ASP A 1 83 ? 6.326 -9.381 -16.737 1.00 86.19 83 ASP A N 1
ATOM 571 C CA . ASP A 1 83 ? 4.954 -9.752 -16.366 1.00 86.19 83 ASP A CA 1
ATOM 572 C C . ASP A 1 83 ? 4.773 -10.030 -14.861 1.00 86.19 83 ASP A C 1
ATOM 574 O O . ASP A 1 83 ? 3.693 -10.432 -14.413 1.00 86.19 83 ASP A O 1
ATOM 578 N N . ASP A 1 84 ? 5.829 -9.835 -14.069 1.00 88.25 84 ASP A N 1
ATOM 579 C CA . ASP A 1 84 ? 5.814 -9.983 -12.615 1.00 88.25 84 ASP A CA 1
ATOM 580 C C . ASP A 1 84 ? 6.417 -8.761 -11.914 1.00 88.25 84 ASP A C 1
ATOM 582 O O . ASP A 1 84 ? 7.023 -8.885 -10.850 1.00 88.25 84 ASP A O 1
ATOM 586 N N . ASP A 1 85 ? 6.257 -7.565 -12.481 1.00 89.00 85 ASP A N 1
ATOM 587 C CA . ASP A 1 85 ? 6.757 -6.330 -11.884 1.00 89.00 85 ASP A CA 1
ATOM 588 C C . ASP A 1 85 ? 5.967 -5.897 -10.623 1.00 89.00 85 ASP A C 1
ATOM 590 O O . ASP A 1 85 ? 5.010 -6.540 -10.173 1.00 89.00 85 ASP A O 1
ATOM 594 N N . SER A 1 86 ? 6.398 -4.810 -9.972 1.00 89.19 86 SER A N 1
ATOM 595 C CA . SER A 1 86 ? 5.731 -4.318 -8.758 1.00 89.19 86 SER A CA 1
ATOM 596 C C . SER A 1 86 ? 4.292 -3.861 -9.016 1.00 89.19 86 SER A C 1
ATOM 598 O O . SER A 1 86 ? 3.443 -4.018 -8.134 1.00 89.19 86 SER A O 1
ATOM 600 N N . ALA A 1 87 ? 3.986 -3.349 -10.211 1.00 89.69 87 ALA A N 1
ATOM 601 C CA . ALA A 1 87 ? 2.639 -2.942 -10.584 1.00 89.69 87 ALA A CA 1
ATOM 602 C C . ALA A 1 87 ? 1.711 -4.158 -10.744 1.00 89.69 87 ALA A C 1
ATOM 604 O O . ALA A 1 87 ? 0.597 -4.150 -10.215 1.00 89.69 87 ALA A O 1
ATOM 605 N N . ASP A 1 88 ? 2.171 -5.224 -11.394 1.00 91.44 88 ASP A N 1
ATOM 606 C CA . ASP A 1 88 ? 1.422 -6.459 -11.614 1.00 91.44 88 ASP A CA 1
ATOM 607 C C . ASP A 1 88 ? 1.217 -7.260 -10.334 1.00 91.44 88 ASP A C 1
ATOM 609 O O . ASP A 1 88 ? 0.117 -7.773 -10.089 1.00 91.44 88 ASP A O 1
ATOM 613 N N . ARG A 1 89 ? 2.238 -7.334 -9.474 1.00 91.56 89 ARG A N 1
ATOM 614 C CA . ARG A 1 89 ? 2.086 -7.915 -8.134 1.00 91.56 89 ARG A CA 1
ATOM 615 C C . ARG A 1 89 ? 1.076 -7.122 -7.307 1.00 91.56 89 ARG A C 1
ATOM 617 O O . ARG A 1 89 ? 0.198 -7.726 -6.691 1.00 91.56 89 ARG A O 1
ATOM 624 N N . LEU A 1 90 ? 1.136 -5.786 -7.344 1.00 91.94 90 LEU A N 1
ATOM 625 C CA . LEU A 1 90 ? 0.236 -4.949 -6.550 1.00 91.94 90 LEU A CA 1
ATOM 626 C C . LEU A 1 90 ? -1.204 -5.082 -7.046 1.00 91.94 90 LEU A C 1
ATOM 628 O O . LEU A 1 90 ? -2.120 -5.200 -6.238 1.00 91.94 90 LEU A O 1
ATOM 632 N N . ARG A 1 91 ? -1.421 -5.099 -8.367 1.00 91.12 91 ARG A N 1
ATOM 633 C CA . ARG A 1 91 ? -2.751 -5.319 -8.958 1.00 91.12 91 ARG A CA 1
ATOM 634 C C . ARG A 1 91 ? -3.364 -6.630 -8.476 1.00 91.12 91 ARG A C 1
ATOM 636 O O . ARG A 1 91 ? -4.506 -6.614 -8.025 1.00 91.12 91 ARG A O 1
ATOM 643 N N . ARG A 1 92 ? -2.602 -7.728 -8.508 1.00 92.75 92 ARG A N 1
ATOM 644 C CA . ARG A 1 92 ? -3.066 -9.033 -8.012 1.00 92.75 92 ARG A CA 1
ATOM 645 C C . ARG A 1 92 ? -3.421 -8.993 -6.529 1.00 92.75 92 ARG A C 1
ATOM 647 O O . ARG A 1 92 ? -4.522 -9.397 -6.173 1.00 92.75 92 ARG A O 1
ATOM 654 N N . ALA A 1 93 ? -2.543 -8.442 -5.693 1.00 92.94 93 ALA A N 1
ATOM 655 C CA . ALA A 1 93 ? -2.791 -8.335 -4.256 1.00 92.94 93 ALA A CA 1
ATOM 656 C C . ALA A 1 93 ? -4.038 -7.481 -3.944 1.00 92.94 93 ALA A C 1
ATOM 658 O O . ALA A 1 93 ? -4.866 -7.838 -3.108 1.00 92.94 93 ALA A O 1
ATOM 659 N N . LEU A 1 94 ? -4.240 -6.378 -4.671 1.00 91.94 94 LEU A N 1
ATOM 660 C CA . LEU A 1 94 ? -5.432 -5.540 -4.521 1.00 91.94 94 LEU A CA 1
ATOM 661 C C . LEU A 1 94 ? -6.717 -6.235 -4.990 1.00 91.94 94 LEU A C 1
ATOM 663 O O . LEU A 1 94 ? -7.777 -6.009 -4.402 1.00 91.94 94 LEU A O 1
ATOM 667 N N . ASP A 1 95 ? -6.653 -7.062 -6.032 1.00 93.81 95 ASP A N 1
ATOM 668 C CA . ASP A 1 95 ? -7.801 -7.848 -6.487 1.00 93.81 95 ASP A CA 1
ATOM 669 C C . ASP A 1 95 ? -8.191 -8.929 -5.465 1.00 93.81 95 ASP A C 1
ATOM 671 O O . ASP A 1 95 ? -9.385 -9.134 -5.229 1.00 93.81 95 ASP A O 1
ATOM 675 N N . GLU A 1 96 ? -7.220 -9.533 -4.774 1.00 92.88 96 GLU A N 1
ATOM 676 C CA . GLU A 1 96 ? -7.471 -10.430 -3.636 1.00 92.88 96 GLU A CA 1
ATOM 677 C C . GLU A 1 96 ? -8.170 -9.690 -2.484 1.00 92.88 96 GLU A C 1
ATOM 679 O O . GLU A 1 96 ? -9.212 -10.139 -2.001 1.00 92.88 96 GLU A O 1
ATOM 684 N N . CYS A 1 97 ? -7.701 -8.495 -2.113 1.00 92.81 97 CYS A N 1
ATOM 685 C CA . CYS A 1 97 ? -8.359 -7.681 -1.084 1.00 92.81 97 CYS A CA 1
ATOM 686 C C . CYS A 1 97 ? -9.779 -7.241 -1.472 1.00 92.81 97 CYS A C 1
ATOM 688 O O . CYS A 1 97 ? -10.664 -7.118 -0.622 1.00 92.81 97 CYS A O 1
ATOM 690 N N . ARG A 1 98 ? -10.042 -7.007 -2.763 1.00 89.00 98 ARG A N 1
ATOM 691 C CA . ARG A 1 98 ? -11.389 -6.676 -3.257 1.00 89.00 98 ARG A CA 1
ATOM 692 C C . ARG A 1 98 ? -12.347 -7.856 -3.180 1.00 89.00 98 ARG A C 1
ATOM 694 O O . ARG A 1 98 ? -13.544 -7.618 -3.012 1.00 89.00 98 ARG A O 1
ATOM 701 N N . ALA A 1 99 ? -11.863 -9.092 -3.280 1.00 90.38 99 ALA A N 1
ATOM 702 C CA . ALA A 1 99 ? -12.710 -10.272 -3.128 1.00 90.38 99 ALA A CA 1
ATOM 703 C C . ALA A 1 99 ? -13.392 -10.298 -1.748 1.00 90.38 99 ALA A C 1
ATOM 705 O O . ALA A 1 99 ? -14.587 -10.582 -1.674 1.00 90.38 99 ALA A O 1
ATOM 706 N N . LEU A 1 100 ? -12.699 -9.846 -0.694 1.00 86.12 100 LEU A N 1
ATOM 707 C CA . LEU A 1 100 ? -13.257 -9.715 0.661 1.00 86.12 100 LEU A CA 1
ATOM 708 C C . LEU A 1 100 ? -14.496 -8.795 0.693 1.00 86.12 100 LEU A C 1
ATOM 710 O O . LEU A 1 100 ? -15.523 -9.140 1.276 1.00 86.12 100 LEU A O 1
ATOM 714 N N . ARG A 1 101 ? -14.475 -7.663 -0.033 1.00 83.19 101 ARG A N 1
ATOM 715 C CA . ARG A 1 101 ? -15.642 -6.753 -0.155 1.00 83.19 101 ARG A CA 1
ATOM 716 C C . ARG A 1 101 ? -16.851 -7.419 -0.802 1.00 83.19 101 ARG A C 1
ATOM 718 O O . ARG A 1 101 ? -17.987 -7.033 -0.518 1.00 83.19 101 ARG A O 1
ATOM 725 N N . VAL A 1 102 ? -16.617 -8.315 -1.759 1.00 80.69 102 VAL A N 1
ATOM 726 C CA . VAL A 1 102 ? -17.687 -9.017 -2.480 1.00 80.69 102 VAL A CA 1
ATOM 727 C C . VAL A 1 102 ? -18.349 -10.035 -1.555 1.00 80.69 102 VAL A C 1
ATOM 729 O O . VAL A 1 102 ? -19.577 -10.133 -1.544 1.00 80.69 102 VAL A O 1
ATOM 732 N N . GLU A 1 103 ? -17.566 -10.722 -0.725 1.00 75.50 103 GLU A N 1
ATOM 733 C CA . GLU A 1 103 ? -18.074 -11.648 0.291 1.00 75.50 103 GLU A CA 1
ATOM 734 C C . GLU A 1 103 ? -18.901 -10.923 1.371 1.00 75.50 103 GLU A C 1
ATOM 736 O O . GLU A 1 103 ? -20.016 -11.355 1.679 1.00 75.50 103 GLU A O 1
ATOM 741 N N . GLU A 1 104 ? -18.444 -9.761 1.857 1.00 72.81 104 GLU A N 1
ATOM 742 C CA . GLU A 1 104 ? -19.204 -8.911 2.796 1.00 72.81 104 GLU A CA 1
ATOM 743 C C . GLU A 1 104 ? -20.569 -8.468 2.218 1.00 72.81 104 GLU A C 1
ATOM 745 O O . GLU A 1 104 ? -21.601 -8.466 2.902 1.00 72.81 104 GLU A O 1
ATOM 750 N N . GLN A 1 105 ? -20.611 -8.109 0.932 1.00 71.56 105 GLN A N 1
ATOM 751 C CA . GLN A 1 105 ? -21.847 -7.695 0.252 1.00 71.56 105 GLN A CA 1
ATOM 752 C C . GLN A 1 105 ? -22.797 -8.870 -0.030 1.00 71.56 105 GLN A C 1
ATOM 754 O O . GLN A 1 105 ? -24.022 -8.722 0.030 1.00 71.56 105 GLN A O 1
ATOM 759 N N . ALA A 1 106 ? -22.262 -10.061 -0.300 1.00 70.81 106 ALA A N 1
ATOM 760 C CA . ALA A 1 106 ? -23.068 -11.268 -0.464 1.00 70.81 106 ALA A CA 1
ATOM 761 C C . ALA A 1 106 ? -23.736 -11.695 0.860 1.00 70.81 106 ALA A C 1
ATOM 763 O O . ALA A 1 106 ? -24.894 -12.124 0.872 1.00 70.81 106 ALA A O 1
ATOM 764 N N . ALA A 1 107 ? -23.051 -11.508 1.993 1.00 64.88 107 ALA A N 1
ATOM 765 C CA . ALA A 1 107 ? -23.605 -11.803 3.313 1.00 64.88 107 ALA A CA 1
ATOM 766 C C . ALA A 1 107 ? -24.793 -10.889 3.678 1.00 64.88 107 ALA A C 1
ATOM 768 O O . ALA A 1 107 ? -25.773 -11.340 4.272 1.00 64.88 107 ALA A O 1
ATOM 769 N N . THR A 1 108 ? -24.758 -9.616 3.275 1.00 64.81 108 THR A N 1
ATOM 770 C CA . THR A 1 108 ? -25.820 -8.639 3.593 1.00 64.81 108 THR A CA 1
ATOM 771 C C . THR A 1 108 ? -27.068 -8.767 2.714 1.00 64.81 108 THR A C 1
ATOM 773 O O . THR A 1 108 ? -28.161 -8.397 3.143 1.00 64.81 108 THR A O 1
ATOM 776 N N . THR A 1 109 ? -26.957 -9.357 1.521 1.00 62.31 109 THR A N 1
ATOM 777 C CA . THR A 1 109 ? -28.090 -9.554 0.592 1.00 62.31 109 THR A CA 1
ATOM 778 C C . THR A 1 109 ? -28.931 -10.807 0.878 1.00 62.31 109 THR A C 1
ATOM 780 O O . THR A 1 109 ? -30.017 -10.953 0.322 1.00 62.31 109 THR A O 1
ATOM 783 N N . THR A 1 110 ? -28.501 -11.669 1.806 1.00 64.06 110 THR A N 1
ATOM 784 C CA . THR A 1 110 ? -29.189 -12.931 2.165 1.00 64.06 110 THR A CA 1
ATOM 785 C C . THR A 1 110 ? -30.285 -12.763 3.238 1.00 64.06 110 THR A C 1
ATOM 787 O O . THR A 1 110 ? -30.880 -13.737 3.692 1.00 64.06 110 THR A O 1
ATOM 790 N N . THR A 1 111 ? -30.633 -11.529 3.621 1.00 56.88 111 THR A N 1
ATOM 791 C CA . THR A 1 111 ? -31.700 -11.269 4.609 1.00 56.88 111 THR A CA 1
ATOM 792 C C . THR A 1 111 ? -32.887 -10.543 3.971 1.00 56.88 111 THR A C 1
ATOM 794 O O . THR A 1 111 ? -33.150 -9.379 4.259 1.00 56.88 111 THR A O 1
ATOM 797 N N . VAL A 1 112 ? -33.617 -11.233 3.093 1.00 50.69 112 VAL A N 1
ATOM 798 C CA . VAL A 1 112 ? -34.982 -10.847 2.695 1.00 50.69 112 VAL A CA 1
ATOM 799 C C . VAL A 1 112 ? -35.911 -12.022 3.040 1.00 50.69 112 VAL A C 1
ATOM 801 O O . VAL A 1 112 ? -35.771 -13.070 2.409 1.00 50.69 112 VAL A O 1
ATOM 804 N N . PRO A 1 113 ? -36.784 -11.909 4.064 1.00 53.97 113 PRO A N 1
ATOM 805 C CA . PRO A 1 113 ? -37.858 -12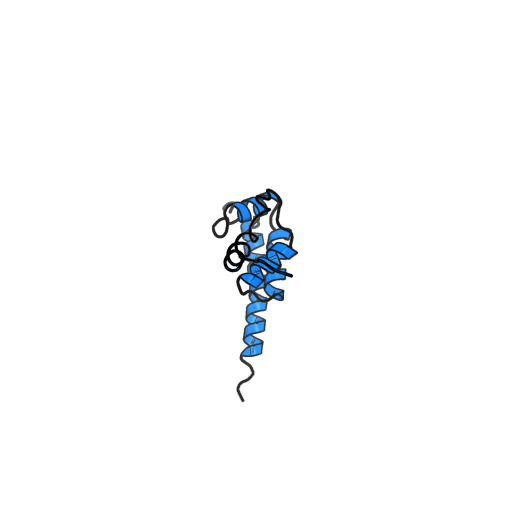.874 4.312 1.00 53.97 113 PRO A CA 1
ATOM 806 C C . PRO A 1 113 ? -38.986 -12.785 3.274 1.00 53.97 113 PRO A C 1
ATOM 808 O O . PRO A 1 113 ? -39.207 -11.684 2.718 1.00 53.97 113 PRO A O 1
#

pLDDT: mean 75.96, std 17.83, range [39.22, 94.56]